Protein AF-W5YMP7-F1 (afdb_monomer_lite)

Structure (mmCIF, N/CA/C/O backbone):
data_AF-W5YMP7-F1
#
_entry.id   AF-W5YMP7-F1
#
loop_
_atom_site.group_PDB
_atom_site.id
_atom_site.type_symbol
_atom_site.label_atom_id
_atom_site.label_alt_id
_atom_site.label_comp_id
_atom_site.label_asym_id
_atom_site.label_entity_id
_atom_site.label_seq_id
_atom_site.pdbx_PDB_ins_code
_atom_site.Cartn_x
_atom_site.Cartn_y
_atom_site.Cartn_z
_atom_site.occupancy
_atom_site.B_iso_or_equiv
_atom_site.auth_seq_id
_atom_site.auth_comp_id
_atom_site.auth_asym_id
_atom_site.auth_atom_id
_atom_site.pdbx_PDB_model_num
ATOM 1 N N . MET A 1 1 ? -11.779 14.507 11.918 1.00 88.00 1 MET A N 1
ATOM 2 C CA . MET A 1 1 ? -11.056 13.271 12.296 1.00 88.00 1 MET A CA 1
ATOM 3 C C . MET A 1 1 ? -11.345 12.088 11.379 1.00 88.00 1 MET A C 1
ATOM 5 O O . MET A 1 1 ? -10.456 11.774 10.605 1.00 88.00 1 MET A O 1
ATOM 9 N N . LYS A 1 2 ? -12.524 11.435 11.406 1.00 96.25 2 LYS A N 1
ATOM 10 C CA . LYS A 1 2 ? -12.803 10.313 10.476 1.00 96.25 2 LYS A CA 1
ATOM 11 C C . LYS A 1 2 ? -12.734 10.739 9.006 1.00 96.25 2 LYS A C 1
ATOM 13 O O . LYS A 1 2 ? -12.030 10.107 8.233 1.00 96.25 2 LYS A O 1
ATOM 18 N N . ASP A 1 3 ? -13.390 11.845 8.660 1.00 97.50 3 ASP A N 1
ATOM 19 C CA . ASP A 1 3 ? -13.407 12.354 7.282 1.00 97.50 3 ASP A CA 1
ATOM 20 C C . ASP A 1 3 ? -12.009 12.721 6.774 1.00 97.50 3 ASP A C 1
ATOM 22 O O . ASP A 1 3 ? -11.670 12.425 5.636 1.00 97.50 3 ASP A O 1
ATOM 26 N N . GLU A 1 4 ? -11.178 13.327 7.625 1.00 97.44 4 GLU A N 1
ATOM 27 C CA . GLU A 1 4 ? -9.785 13.662 7.294 1.00 97.44 4 GLU A CA 1
ATOM 28 C C . GLU A 1 4 ? -8.963 12.394 7.048 1.00 97.44 4 GLU A C 1
ATOM 30 O O . GLU A 1 4 ? -8.266 12.303 6.044 1.00 97.44 4 GLU A O 1
ATOM 35 N N . LEU A 1 5 ? -9.099 11.385 7.914 1.00 98.31 5 LEU A N 1
ATOM 36 C CA . LEU A 1 5 ? -8.409 10.103 7.772 1.00 98.31 5 LEU A CA 1
ATOM 37 C C . LEU A 1 5 ? -8.836 9.357 6.497 1.00 98.31 5 LEU A C 1
ATOM 39 O O . LEU A 1 5 ? -7.998 8.781 5.811 1.00 98.31 5 LEU A O 1
ATOM 43 N N . LEU A 1 6 ? -10.127 9.396 6.155 1.00 98.69 6 LEU A N 1
ATOM 44 C CA . LEU A 1 6 ? -10.651 8.830 4.908 1.00 98.69 6 LEU A CA 1
ATOM 45 C C . LEU A 1 6 ? -10.123 9.577 3.678 1.00 98.69 6 LEU A C 1
ATOM 47 O O . LEU A 1 6 ? -9.764 8.945 2.689 1.00 98.69 6 LEU A O 1
ATOM 51 N N . GLN A 1 7 ? -10.034 10.908 3.737 1.00 98.62 7 GLN A N 1
ATOM 52 C CA . GLN A 1 7 ? -9.439 11.709 2.664 1.00 98.62 7 GLN A CA 1
ATOM 53 C C . GLN A 1 7 ? -7.943 11.416 2.493 1.00 98.62 7 GLN A C 1
ATOM 55 O O . GLN A 1 7 ? -7.464 11.327 1.362 1.00 98.62 7 GLN A O 1
ATOM 60 N N . GLU A 1 8 ? -7.203 11.247 3.592 1.00 98.44 8 GLU A N 1
ATOM 61 C CA . GLU A 1 8 ? -5.796 10.835 3.569 1.00 98.44 8 GLU A CA 1
ATOM 62 C C . GLU A 1 8 ? -5.640 9.441 2.949 1.00 98.44 8 GLU A C 1
ATOM 64 O O . GLU A 1 8 ? -4.841 9.275 2.025 1.00 98.44 8 GLU A O 1
ATOM 69 N N . LEU A 1 9 ? -6.449 8.470 3.390 1.00 98.69 9 LEU A N 1
ATOM 70 C CA . LEU A 1 9 ? -6.467 7.111 2.849 1.00 98.69 9 LEU A CA 1
ATOM 71 C C . LEU A 1 9 ? -6.741 7.115 1.340 1.00 98.69 9 LEU A C 1
ATOM 73 O O . LEU A 1 9 ? -5.979 6.521 0.579 1.00 98.69 9 LEU A O 1
ATOM 77 N N . GLU A 1 10 ? -7.777 7.826 0.896 1.00 98.69 10 GLU A N 1
ATOM 78 C CA . GLU A 1 10 ? -8.162 7.883 -0.517 1.00 98.69 10 GLU A CA 1
ATOM 79 C C . GLU A 1 10 ? -7.105 8.589 -1.373 1.00 98.69 10 GLU A C 1
ATOM 81 O O . GLU A 1 10 ? -6.741 8.110 -2.447 1.00 98.69 10 GLU A O 1
ATOM 86 N N . ARG A 1 11 ? -6.524 9.691 -0.888 1.00 98.19 11 ARG A N 1
ATOM 87 C CA . ARG A 1 11 ? -5.426 10.365 -1.593 1.00 98.19 11 ARG A CA 1
ATOM 88 C C . ARG A 1 11 ? -4.225 9.436 -1.773 1.00 98.19 11 ARG A C 1
ATOM 90 O O . ARG A 1 11 ? -3.607 9.409 -2.841 1.00 98.19 11 ARG A O 1
ATOM 97 N N . THR A 1 12 ? -3.885 8.687 -0.732 1.00 98.19 12 THR A N 1
ATOM 98 C CA . THR A 1 12 ? -2.797 7.711 -0.751 1.00 98.19 12 THR A CA 1
ATOM 99 C C . THR A 1 12 ? -3.116 6.526 -1.680 1.00 98.19 12 THR A C 1
ATOM 101 O O . THR A 1 12 ? -2.241 6.111 -2.450 1.00 98.19 12 THR A O 1
ATOM 104 N N . ARG A 1 13 ? -4.374 6.060 -1.718 1.00 98.44 13 ARG A N 1
ATOM 105 C CA . ARG A 1 13 ? -4.874 5.057 -2.677 1.00 98.44 13 ARG A CA 1
ATOM 106 C C . ARG A 1 13 ? -4.684 5.521 -4.117 1.00 98.44 13 ARG A C 1
ATOM 108 O O . ARG A 1 13 ? -4.050 4.832 -4.916 1.00 98.44 13 ARG A O 1
ATOM 115 N N . GLN A 1 14 ? -5.191 6.710 -4.443 1.00 97.94 14 GLN A N 1
ATOM 116 C CA . GLN A 1 14 ? -5.136 7.283 -5.790 1.00 97.94 14 GLN A CA 1
ATOM 117 C C . GLN A 1 14 ? -3.700 7.430 -6.283 1.00 97.94 14 GLN A C 1
ATOM 119 O O . GLN A 1 14 ? -3.394 7.069 -7.420 1.00 97.94 14 GLN A O 1
ATOM 124 N N . ARG A 1 15 ? -2.802 7.914 -5.420 1.00 97.31 15 ARG A N 1
ATOM 125 C CA . ARG A 1 15 ? -1.396 8.110 -5.777 1.00 97.31 15 ARG A CA 1
ATOM 126 C C . ARG A 1 15 ? -0.667 6.790 -6.018 1.00 97.31 15 ARG A C 1
ATOM 128 O O . ARG A 1 15 ? 0.050 6.675 -7.009 1.00 97.31 15 ARG A O 1
ATOM 135 N N . THR A 1 16 ? -0.901 5.784 -5.176 1.00 97.94 16 THR A N 1
ATOM 136 C CA . THR A 1 16 ? -0.361 4.430 -5.383 1.00 97.94 16 THR A CA 1
ATOM 137 C C . THR A 1 16 ? -0.858 3.837 -6.700 1.00 97.94 16 THR A C 1
ATOM 139 O O . THR A 1 16 ? -0.059 3.417 -7.534 1.00 97.94 16 THR A O 1
ATOM 142 N N . ARG A 1 17 ? -2.173 3.889 -6.952 1.00 97.81 17 ARG A N 1
ATOM 143 C CA . ARG A 1 17 ? -2.766 3.404 -8.208 1.00 97.81 17 ARG A CA 1
ATOM 144 C C . ARG A 1 17 ? -2.192 4.118 -9.424 1.00 97.81 17 ARG A C 1
ATOM 146 O O . ARG A 1 17 ? -1.861 3.461 -10.409 1.00 97.81 17 ARG A O 1
ATOM 153 N N . ALA A 1 18 ? -2.034 5.440 -9.370 1.00 96.56 18 ALA A N 1
ATOM 154 C CA . ALA A 1 18 ? -1.445 6.217 -10.458 1.00 96.56 18 ALA A CA 1
ATOM 155 C C . ALA A 1 18 ? -0.002 5.780 -10.766 1.00 96.56 18 ALA A C 1
ATOM 157 O O . ALA A 1 18 ? 0.379 5.715 -11.936 1.00 96.56 18 ALA A O 1
ATOM 158 N N . LEU A 1 19 ? 0.792 5.414 -9.752 1.00 96.19 19 LEU A N 1
ATOM 159 C CA . LEU A 1 19 ? 2.158 4.903 -9.927 1.00 96.19 19 LEU A CA 1
ATOM 160 C C . LEU A 1 19 ? 2.236 3.505 -10.556 1.00 96.19 19 LEU A C 1
ATOM 162 O O . LEU A 1 19 ? 3.293 3.130 -11.059 1.00 96.19 19 LEU A O 1
ATOM 166 N N . ILE A 1 20 ? 1.145 2.752 -10.601 1.00 96.50 20 ILE A N 1
ATOM 167 C CA . ILE A 1 20 ? 1.106 1.455 -11.290 1.00 96.50 20 ILE A CA 1
ATOM 168 C C . ILE A 1 20 ? 0.455 1.601 -12.663 1.00 96.50 20 ILE A C 1
ATOM 170 O O . ILE A 1 20 ? 1.016 1.207 -13.682 1.00 96.50 20 ILE A O 1
ATOM 174 N N . THR A 1 21 ? -0.701 2.255 -12.708 1.00 96.44 21 THR A N 1
ATOM 175 C CA . THR A 1 21 ? -1.532 2.371 -13.915 1.00 96.44 21 THR A CA 1
ATOM 176 C C . THR A 1 21 ? -0.972 3.319 -14.974 1.00 96.44 21 THR A C 1
ATOM 178 O O . THR A 1 21 ? -1.297 3.162 -16.147 1.00 96.44 21 THR A O 1
ATOM 181 N N . SER A 1 22 ? -0.097 4.264 -14.607 1.00 95.12 22 SER A N 1
ATOM 182 C CA . SER A 1 22 ? 0.563 5.145 -15.587 1.00 95.12 22 SER A CA 1
ATOM 183 C C . SER A 1 22 ? 1.715 4.488 -16.353 1.00 95.12 22 SER A C 1
ATOM 185 O O . SER A 1 22 ? 2.241 5.105 -17.277 1.00 95.12 22 SER A O 1
ATOM 187 N N . LEU A 1 23 ? 2.125 3.267 -15.990 1.00 93.81 23 LEU A N 1
ATOM 188 C CA . LEU A 1 23 ? 3.143 2.513 -16.724 1.00 93.81 23 LEU A CA 1
ATOM 189 C C . LEU A 1 23 ? 2.486 1.472 -17.638 1.00 93.81 23 LEU A C 1
ATOM 191 O O . LEU A 1 23 ? 1.520 0.821 -17.228 1.00 93.81 23 LEU A O 1
ATOM 195 N N . PRO A 1 24 ? 3.011 1.235 -18.851 1.00 94.62 24 PRO A N 1
ATOM 196 C CA . PRO A 1 24 ? 2.659 0.045 -19.625 1.00 94.62 24 PRO A CA 1
ATOM 197 C C . PRO A 1 24 ? 3.150 -1.227 -18.914 1.00 94.62 24 PRO A C 1
ATOM 199 O O . PRO A 1 24 ? 4.055 -1.156 -18.085 1.00 94.62 24 PRO A O 1
ATOM 202 N N . GLU A 1 25 ? 2.561 -2.387 -19.231 1.00 93.31 25 GLU A N 1
ATOM 203 C CA . GLU A 1 25 ? 2.852 -3.669 -18.551 1.00 93.31 25 GLU A CA 1
ATOM 204 C C . GLU A 1 25 ? 4.349 -3.968 -18.496 1.00 93.31 25 GLU A C 1
ATOM 206 O O . GLU A 1 25 ? 4.900 -4.153 -17.417 1.00 93.31 25 GLU A O 1
ATOM 211 N N . ALA A 1 26 ? 5.028 -3.860 -19.638 1.00 92.88 26 ALA A N 1
ATOM 212 C CA . ALA A 1 26 ? 6.460 -4.125 -19.755 1.00 92.88 26 ALA A CA 1
ATOM 213 C C . ALA A 1 26 ? 7.358 -3.214 -18.894 1.00 92.88 26 ALA A C 1
ATOM 215 O O . ALA A 1 26 ? 8.522 -3.539 -18.689 1.00 92.88 26 ALA A O 1
ATOM 216 N N . MET A 1 27 ? 6.854 -2.072 -18.410 1.00 94.75 27 MET A N 1
ATOM 217 C CA . MET A 1 27 ? 7.598 -1.165 -17.526 1.00 94.75 27 MET A CA 1
ATOM 218 C C . MET A 1 27 ? 7.324 -1.411 -16.037 1.00 94.75 27 MET A C 1
ATOM 220 O O . MET A 1 27 ? 7.936 -0.763 -15.197 1.00 94.75 27 MET A O 1
ATOM 224 N N . LEU A 1 28 ? 6.426 -2.330 -15.670 1.00 94.69 28 LEU A N 1
ATOM 225 C CA . LEU A 1 28 ? 6.363 -2.812 -14.283 1.00 94.69 28 LEU A CA 1
ATOM 226 C C . LEU A 1 28 ? 7.494 -3.800 -13.976 1.00 94.69 28 LEU A C 1
ATOM 228 O O . LEU A 1 28 ? 7.862 -3.984 -12.818 1.00 94.69 28 LEU A O 1
ATOM 232 N N . ASP A 1 29 ? 8.085 -4.371 -15.022 1.00 93.44 29 ASP A N 1
ATOM 233 C CA . ASP A 1 29 ? 9.185 -5.327 -14.957 1.00 93.44 29 ASP A CA 1
ATOM 234 C C . ASP A 1 29 ? 10.530 -4.622 -14.971 1.00 93.44 29 ASP A C 1
ATOM 236 O O . ASP A 1 29 ? 11.296 -4.652 -15.938 1.00 93.44 29 ASP A O 1
ATOM 240 N N . VAL A 1 30 ? 10.799 -3.934 -13.872 1.00 95.25 30 VAL A N 1
ATOM 241 C CA . VAL A 1 30 ? 12.045 -3.197 -13.703 1.00 95.25 30 VAL A CA 1
ATOM 242 C C . VAL A 1 30 ? 13.234 -4.159 -13.569 1.00 95.25 30 VAL A C 1
ATOM 244 O O . VAL A 1 30 ? 13.095 -5.225 -12.964 1.00 95.25 30 VAL A O 1
ATOM 247 N N . PRO A 1 31 ? 14.429 -3.808 -14.077 1.00 95.69 31 PRO A N 1
ATOM 248 C CA . PRO A 1 31 ? 15.639 -4.577 -13.811 1.00 95.69 31 PRO A CA 1
ATOM 249 C C . PRO A 1 31 ? 15.894 -4.733 -12.309 1.00 95.69 31 PRO A C 1
ATOM 251 O O . PRO A 1 31 ? 15.562 -3.849 -11.518 1.00 95.69 31 PRO A O 1
ATOM 254 N N . TYR A 1 32 ? 16.519 -5.845 -11.918 1.00 97.25 32 TYR A N 1
ATOM 255 C CA . TYR A 1 32 ? 16.934 -6.033 -10.531 1.00 97.25 32 TYR A CA 1
ATOM 256 C C . TYR A 1 32 ? 17.891 -4.919 -10.098 1.00 97.25 32 TYR A C 1
ATOM 258 O O . TYR A 1 32 ? 18.868 -4.620 -10.790 1.00 97.25 32 TYR A O 1
ATOM 266 N N . HIS A 1 33 ? 17.645 -4.365 -8.915 1.00 96.31 33 HIS A N 1
ATOM 267 C CA . HIS A 1 33 ? 18.527 -3.399 -8.284 1.00 96.31 33 HIS A CA 1
ATOM 268 C C . HIS A 1 33 ? 18.458 -3.573 -6.758 1.00 96.31 33 HIS A C 1
ATOM 270 O O . HIS A 1 33 ? 17.360 -3.617 -6.212 1.00 96.31 33 HIS A O 1
ATOM 276 N N . PRO A 1 34 ? 19.594 -3.658 -6.041 1.00 95.19 34 PRO A N 1
ATOM 277 C CA . PRO A 1 34 ? 19.617 -4.029 -4.620 1.00 95.19 34 PRO A CA 1
ATOM 278 C C . PRO A 1 34 ? 19.046 -2.968 -3.663 1.00 95.19 34 PRO A C 1
ATOM 280 O O . PRO A 1 34 ? 18.865 -3.258 -2.489 1.00 95.19 34 PRO A O 1
ATOM 283 N N . GLY A 1 35 ? 18.822 -1.738 -4.134 1.00 95.00 35 GLY A N 1
ATOM 284 C CA . GLY A 1 35 ? 18.357 -0.611 -3.312 1.00 95.00 35 GLY A CA 1
ATOM 285 C C . GLY A 1 35 ? 16.913 -0.157 -3.544 1.00 95.00 35 GLY A C 1
ATOM 286 O O . GLY A 1 35 ? 16.549 0.903 -3.053 1.00 95.00 35 GLY A O 1
ATOM 287 N N . VAL A 1 36 ? 16.120 -0.876 -4.339 1.00 97.00 36 VAL A N 1
ATOM 288 C CA . VAL A 1 36 ? 14.700 -0.555 -4.617 1.00 97.00 36 VAL A CA 1
ATOM 289 C C . VAL A 1 36 ? 13.904 -1.857 -4.656 1.00 97.00 36 VAL A C 1
ATOM 291 O O . VAL A 1 36 ? 14.525 -2.908 -4.668 1.00 97.00 36 VAL A O 1
ATOM 294 N N . ASN A 1 37 ? 12.573 -1.822 -4.740 1.00 97.62 37 ASN A N 1
ATOM 295 C CA . ASN A 1 37 ? 11.765 -3.016 -5.030 1.00 97.62 37 ASN A CA 1
ATOM 296 C C . ASN A 1 37 ? 10.951 -2.830 -6.322 1.00 97.62 37 ASN A C 1
ATOM 298 O O . ASN A 1 37 ? 10.765 -1.692 -6.778 1.00 97.62 37 ASN A O 1
ATOM 302 N N . PRO A 1 38 ? 10.453 -3.919 -6.937 1.00 97.00 38 PRO A N 1
ATOM 303 C CA . PRO A 1 38 ? 9.622 -3.802 -8.122 1.00 97.00 38 PRO A CA 1
ATOM 304 C C . PRO A 1 38 ? 8.248 -3.201 -7.772 1.00 97.00 38 PRO A C 1
ATOM 306 O O . PRO A 1 38 ? 7.684 -3.534 -6.726 1.00 97.00 38 PRO A O 1
ATOM 309 N N . PRO A 1 39 ? 7.668 -2.347 -8.639 1.00 96.12 39 PRO A N 1
ATOM 310 C CA . PRO A 1 39 ? 6.465 -1.578 -8.308 1.00 96.12 39 PRO A CA 1
ATOM 311 C C . PRO A 1 39 ? 5.250 -2.415 -7.882 1.00 96.12 39 PRO A C 1
ATOM 313 O O . PRO A 1 39 ? 4.526 -2.015 -6.975 1.00 96.12 39 PRO A O 1
ATOM 316 N N . LEU A 1 40 ? 5.020 -3.575 -8.509 1.00 96.75 40 LEU A N 1
ATOM 317 C CA . LEU A 1 40 ? 3.899 -4.444 -8.125 1.00 96.75 40 LEU A CA 1
ATOM 318 C C . LEU A 1 40 ? 4.077 -5.031 -6.726 1.00 96.75 40 LEU A C 1
ATOM 320 O O . LEU A 1 40 ? 3.112 -5.083 -5.966 1.00 96.75 40 LEU A O 1
ATOM 324 N N . TRP A 1 41 ? 5.306 -5.408 -6.365 1.00 98.12 41 TRP A N 1
ATOM 325 C CA . TRP A 1 41 ? 5.590 -5.888 -5.020 1.00 98.12 41 TRP A CA 1
ATOM 326 C C . TRP A 1 41 ? 5.372 -4.790 -3.980 1.00 98.12 41 TRP A C 1
ATOM 328 O O . TRP A 1 41 ? 4.700 -5.029 -2.982 1.00 98.12 41 TRP A O 1
ATOM 338 N N . GLU A 1 42 ? 5.844 -3.567 -4.253 1.00 98.31 42 GLU A N 1
ATOM 339 C CA . GLU A 1 42 ? 5.612 -2.415 -3.371 1.00 98.31 42 GLU A CA 1
ATOM 340 C C . GLU A 1 42 ? 4.116 -2.175 -3.128 1.00 98.31 42 GLU A C 1
ATOM 342 O O . GLU A 1 42 ? 3.703 -1.943 -1.993 1.00 98.31 42 GLU A O 1
ATOM 347 N N . MET A 1 43 ? 3.283 -2.267 -4.172 1.00 98.31 43 MET A N 1
ATOM 348 C CA . MET A 1 43 ? 1.829 -2.119 -4.054 1.00 98.31 43 MET A CA 1
ATOM 349 C C . MET A 1 43 ? 1.192 -3.215 -3.188 1.00 98.31 43 MET A C 1
ATOM 351 O O . MET A 1 43 ? 0.382 -2.903 -2.318 1.00 98.31 43 MET A O 1
ATOM 355 N N . GLY A 1 44 ? 1.547 -4.482 -3.416 1.00 98.19 44 GLY A N 1
ATOM 356 C CA . GLY A 1 44 ? 1.003 -5.606 -2.650 1.00 98.19 44 GLY A CA 1
ATOM 357 C C . GLY A 1 44 ? 1.445 -5.585 -1.186 1.00 98.19 44 GLY A C 1
ATOM 358 O O . GLY A 1 44 ? 0.603 -5.632 -0.293 1.00 98.19 44 GLY A O 1
ATOM 359 N N . HIS A 1 45 ? 2.745 -5.413 -0.932 1.00 98.62 45 HIS A N 1
ATOM 360 C CA . HIS A 1 45 ? 3.316 -5.319 0.417 1.00 98.62 45 HIS A CA 1
ATOM 361 C C . HIS A 1 45 ? 2.670 -4.203 1.245 1.00 98.62 45 HIS A C 1
ATOM 363 O O . HIS A 1 45 ? 2.329 -4.372 2.416 1.00 98.62 45 HIS A O 1
ATOM 369 N N . SER A 1 46 ? 2.470 -3.045 0.625 1.00 98.50 46 SER A N 1
ATOM 370 C CA . SER A 1 46 ? 1.911 -1.891 1.315 1.00 98.50 46 SER A CA 1
ATOM 371 C C . SER A 1 46 ? 0.407 -2.039 1.615 1.00 98.50 46 SER A C 1
ATOM 373 O O . SER A 1 46 ? -0.028 -1.601 2.681 1.00 98.50 46 SER A O 1
ATOM 375 N N . ALA A 1 47 ? -0.360 -2.763 0.785 1.00 98.56 47 ALA A N 1
ATOM 376 C CA . ALA A 1 47 ? -1.715 -3.213 1.132 1.00 98.56 47 ALA A CA 1
ATOM 377 C C . ALA A 1 47 ? -1.715 -4.246 2.271 1.00 98.56 47 ALA A C 1
ATOM 379 O O . ALA A 1 47 ? -2.455 -4.079 3.241 1.00 98.56 47 ALA A O 1
ATOM 380 N N . PHE A 1 48 ? -0.852 -5.263 2.199 1.00 98.62 48 PHE A N 1
ATOM 381 C CA . PHE A 1 48 ? -0.706 -6.293 3.234 1.00 98.62 48 PHE A CA 1
ATOM 382 C C . PHE A 1 48 ? -0.440 -5.697 4.622 1.00 98.62 48 PHE A C 1
ATOM 384 O O . PHE A 1 48 ? -0.976 -6.163 5.628 1.00 98.62 48 PHE A O 1
ATOM 391 N N . PHE A 1 49 ? 0.294 -4.584 4.684 1.00 98.69 49 PHE A N 1
ATOM 392 C CA . PHE A 1 49 ? 0.525 -3.860 5.930 1.00 98.69 49 PHE A CA 1
ATOM 393 C C . PHE A 1 49 ? -0.772 -3.438 6.648 1.00 98.69 49 PHE A C 1
ATOM 395 O O . PHE A 1 49 ? -0.841 -3.489 7.877 1.00 98.69 49 PHE A O 1
ATOM 402 N N . TYR A 1 50 ? -1.826 -3.055 5.916 1.00 98.75 50 TYR A N 1
ATOM 403 C CA . TYR A 1 50 ? -3.129 -2.759 6.525 1.00 98.75 50 TYR A CA 1
ATOM 404 C C . TYR A 1 50 ? -3.780 -4.013 7.112 1.00 98.75 50 TYR A C 1
ATOM 406 O O . TYR A 1 50 ? -4.406 -3.939 8.170 1.00 98.75 50 TYR A O 1
ATOM 414 N N . GLU A 1 51 ? -3.615 -5.168 6.471 1.00 98.62 51 GLU A N 1
ATOM 415 C CA . GLU A 1 51 ? -4.167 -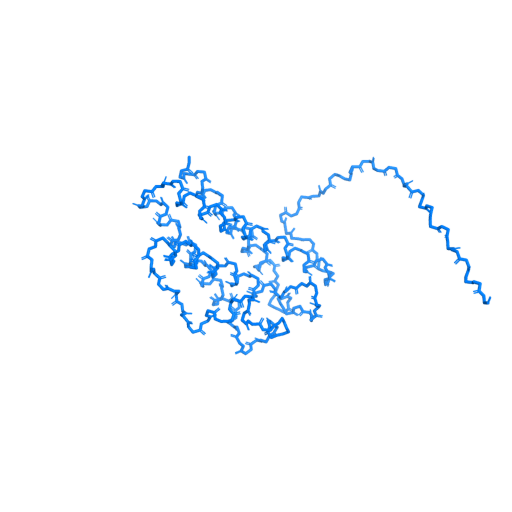6.424 6.977 1.00 98.62 51 GLU A CA 1
ATOM 416 C C . GLU A 1 51 ? -3.530 -6.812 8.308 1.00 98.62 51 GLU A C 1
ATOM 418 O O . GLU A 1 51 ? -4.240 -7.129 9.261 1.00 98.62 51 GLU A O 1
ATOM 423 N N . VAL A 1 52 ? -2.210 -6.667 8.421 1.00 98.31 52 VAL A N 1
ATOM 424 C CA . VAL A 1 52 ? -1.487 -6.931 9.668 1.00 98.31 52 VAL A CA 1
ATOM 425 C C . VAL A 1 52 ? -1.834 -5.889 10.734 1.00 98.31 52 VAL A C 1
ATOM 427 O O . VAL A 1 52 ? -2.326 -6.226 11.809 1.00 98.31 52 VAL A O 1
ATOM 430 N N . PHE A 1 53 ? -1.606 -4.604 10.466 1.00 98.38 53 PHE A N 1
ATOM 431 C CA . PHE A 1 53 ? -1.632 -3.590 11.525 1.00 98.38 53 PHE A CA 1
ATOM 432 C C . PHE A 1 53 ? -3.016 -3.028 11.827 1.00 98.38 53 PHE A C 1
ATOM 434 O O . PHE A 1 53 ? -3.233 -2.542 12.937 1.00 98.38 53 PHE A O 1
ATOM 441 N N . VAL A 1 54 ? -3.948 -3.075 10.875 1.00 98.25 54 VAL A N 1
ATOM 442 C CA . VAL A 1 54 ? -5.316 -2.594 11.085 1.00 98.25 54 VAL A CA 1
ATOM 443 C C . VAL A 1 54 ? -6.234 -3.774 11.363 1.00 98.25 54 VAL A C 1
ATOM 445 O O . VAL A 1 54 ? -6.783 -3.846 12.457 1.00 98.25 54 VAL A O 1
ATOM 448 N N . PHE A 1 55 ? -6.386 -4.715 10.431 1.00 98.31 55 PHE A N 1
ATOM 449 C CA . PHE A 1 55 ? -7.389 -5.778 10.577 1.00 98.31 55 PHE A CA 1
ATOM 450 C C . PHE A 1 55 ? -7.014 -6.807 11.647 1.00 98.31 55 PHE A C 1
ATOM 452 O O . PHE A 1 55 ? -7.819 -7.099 12.532 1.00 98.31 55 PHE A O 1
ATOM 459 N N . ASN A 1 56 ? -5.789 -7.328 11.622 1.00 98.00 56 ASN A N 1
ATOM 460 C CA . ASN A 1 56 ? -5.379 -8.357 12.567 1.00 98.00 56 ASN A CA 1
ATOM 461 C C . ASN A 1 56 ? -5.212 -7.793 13.985 1.00 98.00 56 ASN A C 1
ATOM 463 O O . ASN A 1 56 ? -5.829 -8.298 14.922 1.00 98.00 56 ASN A O 1
ATOM 467 N N . LEU A 1 57 ? -4.447 -6.710 14.162 1.00 98.06 57 LEU A N 1
ATOM 468 C CA . LEU A 1 57 ? -4.179 -6.178 15.506 1.00 98.06 57 LEU A CA 1
ATOM 469 C C . LEU A 1 57 ? -5.401 -5.567 16.207 1.00 98.06 57 LEU A C 1
ATOM 471 O O . LEU A 1 57 ? -5.424 -5.537 17.446 1.00 98.06 57 LEU A O 1
ATOM 475 N N . LEU A 1 58 ? -6.371 -5.028 15.461 1.00 97.31 58 LEU A N 1
ATOM 476 C CA . LEU A 1 58 ? -7.580 -4.453 16.058 1.00 97.31 58 LEU A CA 1
ATOM 477 C C . LEU A 1 58 ? -8.704 -5.477 16.197 1.00 97.31 58 LEU A C 1
ATOM 479 O O . LEU A 1 58 ? -9.365 -5.483 17.233 1.00 97.31 58 LEU A O 1
ATOM 483 N N . ASP A 1 59 ? -8.897 -6.334 15.191 1.00 96.25 59 ASP A N 1
ATOM 484 C CA . ASP A 1 59 ? -10.112 -7.148 15.069 1.00 96.25 59 ASP A CA 1
ATOM 485 C C . ASP A 1 59 ? -9.835 -8.662 15.030 1.00 96.25 59 ASP A C 1
ATOM 487 O O . ASP A 1 59 ? -10.773 -9.457 15.025 1.00 96.25 59 ASP A O 1
ATOM 491 N N . GLY A 1 60 ? -8.567 -9.089 14.989 1.00 97.12 60 GLY A N 1
ATOM 492 C CA . GLY A 1 60 ? -8.189 -10.500 14.853 1.00 97.12 60 GLY A CA 1
ATOM 493 C C . GLY A 1 60 ? -8.561 -11.108 13.498 1.00 97.12 60 GLY A C 1
ATOM 494 O O . GLY A 1 60 ? -8.631 -12.330 13.369 1.00 97.12 60 GLY A O 1
ATOM 495 N N . ILE A 1 61 ? -8.831 -10.270 12.494 1.00 97.19 61 ILE A N 1
ATOM 496 C CA . ILE A 1 61 ? -9.200 -10.704 11.146 1.00 97.19 61 ILE A CA 1
ATOM 497 C C . ILE A 1 61 ? -7.945 -11.214 10.424 1.00 97.19 61 ILE A C 1
ATOM 499 O O . ILE A 1 61 ? -6.879 -10.602 10.494 1.00 97.19 61 ILE A O 1
ATOM 503 N N . ALA A 1 62 ? -8.071 -12.359 9.752 1.00 95.38 62 ALA A N 1
ATOM 504 C CA . ALA A 1 62 ? -7.010 -12.918 8.920 1.00 95.38 62 ALA A CA 1
ATOM 505 C C . ALA A 1 62 ? -6.878 -12.156 7.590 1.00 95.38 62 ALA A C 1
ATOM 507 O O . ALA A 1 62 ? -7.851 -11.567 7.110 1.00 95.38 62 ALA A O 1
ATOM 508 N N . SER A 1 63 ? -5.694 -12.220 6.981 1.00 95.75 63 SER A N 1
ATOM 509 C CA . SER A 1 63 ? -5.412 -11.654 5.659 1.00 95.75 63 SER A CA 1
ATOM 510 C C . SER A 1 63 ? -6.381 -12.180 4.597 1.00 95.75 63 SER A C 1
ATOM 512 O O . SER A 1 63 ? -6.892 -13.300 4.691 1.00 95.75 63 SER A O 1
ATOM 514 N N . PHE A 1 64 ? -6.632 -11.385 3.559 1.00 93.44 64 PHE A N 1
ATOM 515 C CA . PHE A 1 64 ? -7.530 -11.711 2.451 1.00 93.44 64 PHE A CA 1
ATOM 516 C C . PHE A 1 64 ? -7.147 -13.026 1.769 1.00 93.44 64 PHE A C 1
ATOM 518 O O . PHE A 1 64 ? -8.021 -13.820 1.419 1.00 93.44 64 PHE A O 1
ATOM 525 N N . ASN A 1 65 ? -5.844 -13.261 1.613 1.00 94.81 65 ASN A N 1
ATOM 526 C CA . ASN A 1 65 ? -5.295 -14.522 1.143 1.00 94.81 65 ASN A CA 1
ATOM 527 C C . ASN A 1 65 ? -4.054 -14.892 1.974 1.00 94.81 65 ASN A C 1
ATOM 529 O O . ASN A 1 65 ? -2.949 -14.515 1.585 1.00 94.81 65 ASN A O 1
ATOM 533 N N . PRO A 1 66 ? -4.212 -15.672 3.061 1.00 95.19 66 PRO A N 1
ATOM 534 C CA . PRO A 1 66 ? -3.105 -16.020 3.954 1.00 95.19 66 PRO A CA 1
ATOM 535 C C . PRO A 1 66 ? -1.945 -16.760 3.275 1.00 95.19 66 PRO A C 1
ATOM 537 O O . PRO A 1 66 ? -0.829 -16.756 3.777 1.00 95.19 66 PRO A O 1
ATOM 540 N N . ALA A 1 67 ? -2.178 -17.394 2.118 1.00 94.50 67 ALA A N 1
ATOM 541 C CA . ALA A 1 67 ? -1.117 -18.055 1.357 1.00 94.50 67 ALA A CA 1
ATOM 542 C C . ALA A 1 67 ? -0.122 -17.069 0.712 1.00 94.50 67 ALA A C 1
ATOM 544 O O . ALA A 1 67 ? 0.920 -17.498 0.223 1.00 94.50 67 ALA A O 1
ATOM 545 N N . MET A 1 68 ? -0.447 -15.773 0.683 1.00 95.38 68 MET A N 1
ATOM 546 C CA . MET A 1 68 ? 0.413 -14.716 0.145 1.00 95.38 68 MET A CA 1
ATOM 547 C C . MET A 1 68 ? 1.154 -13.932 1.232 1.00 95.38 68 MET A C 1
ATOM 549 O O . MET A 1 68 ? 1.999 -13.111 0.886 1.00 95.38 68 MET A O 1
ATOM 553 N N . ASP A 1 69 ? 0.861 -14.164 2.515 1.00 96.62 69 ASP A N 1
ATOM 554 C CA . ASP A 1 69 ? 1.388 -13.354 3.619 1.00 96.62 69 ASP A CA 1
ATOM 555 C C . ASP A 1 69 ? 2.922 -13.345 3.622 1.00 96.62 69 ASP A C 1
ATOM 557 O O . ASP A 1 69 ? 3.525 -12.277 3.585 1.00 96.62 69 ASP A O 1
ATOM 561 N N . ASP A 1 70 ? 3.557 -14.516 3.521 1.00 96.69 70 ASP A N 1
ATOM 562 C CA . ASP A 1 70 ? 5.023 -14.638 3.475 1.00 96.69 70 ASP A CA 1
ATOM 563 C C . ASP A 1 70 ? 5.644 -13.978 2.231 1.00 96.69 70 ASP A C 1
ATOM 565 O O . ASP A 1 70 ? 6.811 -13.587 2.241 1.00 96.69 70 ASP A O 1
ATOM 569 N N . LEU A 1 71 ? 4.878 -13.854 1.142 1.00 96.88 71 LEU A N 1
ATOM 570 C CA . LEU A 1 71 ? 5.343 -13.236 -0.101 1.00 96.88 71 LEU A CA 1
ATOM 571 C C . LEU A 1 71 ? 5.265 -11.708 -0.029 1.00 96.88 71 LEU A C 1
ATOM 573 O O . LEU A 1 71 ? 6.104 -11.001 -0.601 1.00 96.88 71 LEU A O 1
ATOM 577 N N . TRP A 1 72 ? 4.257 -11.191 0.671 1.00 97.69 72 TRP A N 1
ATOM 578 C CA . TRP A 1 72 ? 4.119 -9.768 0.931 1.00 97.69 72 TRP A CA 1
ATOM 579 C C . TRP A 1 72 ? 4.959 -9.306 2.115 1.00 97.69 72 TRP A C 1
ATOM 581 O O . TRP A 1 72 ? 5.342 -8.143 2.136 1.00 97.69 72 TRP A O 1
ATOM 591 N N . ASP A 1 73 ? 5.294 -10.163 3.074 1.00 97.31 73 ASP A N 1
ATOM 592 C CA . ASP A 1 73 ? 6.103 -9.786 4.228 1.00 97.31 73 ASP A CA 1
ATOM 593 C C . ASP A 1 73 ? 7.585 -9.630 3.862 1.00 97.31 73 ASP A C 1
ATOM 595 O O . ASP A 1 73 ? 8.286 -10.577 3.504 1.00 97.31 73 ASP A O 1
ATOM 599 N N . SER A 1 74 ? 8.090 -8.406 4.020 1.00 95.12 74 SER A N 1
ATOM 600 C CA . SER A 1 74 ? 9.472 -8.044 3.719 1.00 95.12 74 SER A CA 1
ATOM 601 C C . SER A 1 74 ? 10.510 -8.726 4.618 1.00 95.12 74 SER A C 1
ATOM 603 O O . SER A 1 74 ? 11.681 -8.761 4.228 1.00 95.12 74 SER A O 1
ATOM 605 N N . PHE A 1 75 ? 10.105 -9.269 5.773 1.00 94.56 75 PHE A N 1
ATOM 606 C CA . PHE A 1 75 ? 10.952 -10.085 6.650 1.00 94.56 75 PHE A CA 1
ATOM 607 C C . PHE A 1 75 ? 11.054 -11.549 6.210 1.00 94.56 75 PHE A C 1
ATOM 609 O O . PHE A 1 75 ? 12.021 -12.211 6.587 1.00 94.56 75 PHE A O 1
ATOM 616 N N . HIS A 1 76 ? 10.087 -12.047 5.435 1.00 95.94 76 HIS A N 1
ATOM 617 C CA . HIS A 1 76 ? 10.030 -13.446 5.009 1.00 95.94 76 HIS A CA 1
ATOM 618 C C . HIS A 1 76 ? 10.531 -13.637 3.575 1.00 95.94 76 HIS A C 1
ATOM 620 O O . HIS A 1 76 ? 11.300 -14.565 3.322 1.00 95.94 76 HIS A O 1
ATOM 626 N N . ILE A 1 77 ? 10.153 -12.761 2.638 1.00 97.38 77 ILE A N 1
ATOM 627 C CA . ILE A 1 77 ? 10.608 -12.881 1.251 1.00 97.38 77 ILE A CA 1
ATOM 628 C C . ILE A 1 77 ? 12.019 -12.322 1.050 1.00 97.38 77 ILE A C 1
ATOM 630 O O . ILE A 1 77 ? 12.311 -11.149 1.324 1.00 97.38 77 ILE A O 1
ATOM 634 N N . GLU A 1 78 ? 12.882 -13.148 0.460 1.00 97.38 78 GLU A N 1
ATOM 635 C CA . GLU A 1 78 ? 14.197 -12.730 -0.008 1.00 97.38 78 GLU A CA 1
ATOM 636 C C . GLU A 1 78 ? 14.081 -11.571 -1.001 1.00 97.38 78 GLU A C 1
ATOM 638 O O . GLU A 1 78 ? 13.242 -11.559 -1.906 1.00 97.38 78 GLU A O 1
ATOM 643 N N . HIS A 1 79 ? 14.969 -10.583 -0.871 1.00 97.50 79 HIS A N 1
ATOM 644 C CA . HIS A 1 79 ? 14.890 -9.352 -1.662 1.00 97.50 79 HIS A CA 1
ATOM 645 C C . HIS A 1 79 ? 14.864 -9.616 -3.174 1.00 97.50 79 HIS A C 1
ATOM 647 O O . HIS A 1 79 ? 14.117 -8.982 -3.916 1.00 97.50 79 HIS A O 1
ATOM 653 N N . ARG A 1 80 ? 15.668 -10.575 -3.647 1.00 97.12 80 ARG A N 1
ATOM 654 C CA . ARG A 1 80 ? 15.734 -10.917 -5.073 1.00 97.12 80 ARG A CA 1
ATOM 655 C C . ARG A 1 80 ? 14.464 -11.603 -5.574 1.00 97.12 80 ARG A C 1
ATOM 657 O O . ARG A 1 80 ? 14.097 -11.404 -6.731 1.00 97.12 80 ARG A O 1
ATOM 664 N N . ASP A 1 81 ? 13.786 -12.353 -4.714 1.00 97.44 81 ASP A N 1
ATOM 665 C CA . ASP A 1 81 ? 12.589 -13.105 -5.082 1.00 97.44 81 ASP A CA 1
ATOM 666 C C . ASP A 1 81 ? 11.387 -12.193 -5.322 1.00 97.44 81 ASP A C 1
ATOM 668 O O . ASP A 1 81 ? 10.496 -12.565 -6.082 1.00 97.44 81 ASP A O 1
ATOM 672 N N . ARG A 1 82 ? 11.430 -10.946 -4.828 1.00 97.75 82 ARG A N 1
ATOM 673 C CA . ARG A 1 82 ? 10.453 -9.878 -5.123 1.00 97.75 82 ARG A CA 1
ATOM 674 C C . ARG A 1 82 ? 10.265 -9.625 -6.629 1.00 97.75 82 ARG A C 1
ATOM 676 O O . ARG A 1 82 ? 9.226 -9.121 -7.035 1.00 97.75 82 ARG A O 1
ATOM 683 N N . TRP A 1 83 ? 11.238 -10.000 -7.469 1.00 96.69 83 TRP A N 1
ATOM 684 C CA . TRP A 1 83 ? 11.173 -9.897 -8.938 1.00 96.69 83 TRP A CA 1
ATOM 685 C C . TRP A 1 83 ? 10.591 -11.127 -9.648 1.00 96.69 83 TRP A C 1
ATOM 687 O O . TRP A 1 83 ? 10.467 -11.132 -10.875 1.00 96.69 83 TRP A O 1
ATOM 697 N N . SER A 1 84 ? 10.266 -12.196 -8.923 1.00 94.81 84 SER A N 1
ATOM 698 C CA . SER A 1 84 ? 9.782 -13.433 -9.531 1.00 94.81 84 SER A CA 1
ATOM 699 C C . SER A 1 84 ? 8.300 -13.333 -9.886 1.00 94.81 84 SER A C 1
ATOM 701 O O . SER A 1 84 ? 7.430 -13.432 -9.024 1.00 94.81 84 SER A O 1
ATOM 703 N N . ARG A 1 85 ? 7.985 -13.234 -11.183 1.00 87.88 85 ARG A N 1
ATOM 704 C CA . ARG A 1 85 ? 6.589 -13.241 -11.665 1.00 87.88 85 ARG A CA 1
ATOM 705 C C . ARG A 1 85 ? 5.819 -14.525 -11.369 1.00 87.88 85 ARG A C 1
ATOM 707 O O . ARG A 1 85 ? 4.602 -14.525 -11.453 1.00 87.88 85 ARG A O 1
ATOM 714 N N . ASN A 1 86 ? 6.512 -15.614 -11.049 1.00 92.56 86 ASN A N 1
ATOM 715 C CA . ASN A 1 86 ? 5.852 -16.864 -10.681 1.00 92.56 86 ASN A CA 1
ATOM 716 C C . ASN A 1 86 ? 5.354 -16.850 -9.229 1.00 92.56 86 ASN A C 1
ATOM 718 O O . ASN A 1 86 ? 4.571 -17.719 -8.863 1.00 92.56 86 ASN A O 1
ATOM 722 N N . LEU A 1 87 ? 5.838 -15.911 -8.406 1.00 93.75 87 LEU A N 1
ATOM 723 C CA . LEU A 1 87 ? 5.445 -15.786 -7.003 1.00 93.75 87 LEU A CA 1
ATOM 724 C C . LEU A 1 87 ? 4.316 -14.774 -6.807 1.00 93.75 87 LEU A C 1
ATOM 726 O O . LEU A 1 87 ? 3.509 -14.945 -5.902 1.00 93.75 87 LEU A O 1
ATOM 730 N N . PHE A 1 88 ? 4.237 -13.738 -7.643 1.00 93.38 88 PHE A N 1
ATOM 731 C CA . PHE A 1 88 ? 3.296 -12.640 -7.437 1.00 93.38 88 PHE A CA 1
ATOM 732 C C . PHE A 1 88 ? 2.180 -12.601 -8.476 1.00 93.38 88 PHE A C 1
ATOM 734 O O . PHE A 1 88 ? 2.428 -12.894 -9.648 1.00 93.38 88 PHE A O 1
ATOM 741 N N . PRO A 1 89 ? 0.969 -12.180 -8.069 1.00 92.75 89 PRO A N 1
ATOM 742 C CA . PRO A 1 89 ? -0.105 -11.893 -9.004 1.00 92.75 89 PRO A CA 1
ATOM 743 C C . PRO A 1 89 ? 0.307 -10.831 -10.029 1.00 92.75 89 PRO A C 1
ATOM 745 O O . PRO A 1 89 ? 1.155 -9.969 -9.779 1.00 92.75 89 PRO A O 1
ATOM 748 N N . GLY A 1 90 ? -0.344 -10.865 -11.190 1.00 95.12 90 GLY A N 1
ATOM 749 C CA . GLY A 1 90 ? -0.168 -9.838 -12.216 1.00 95.12 90 GLY A CA 1
ATOM 750 C C . GLY A 1 90 ? -0.724 -8.476 -11.784 1.00 95.12 90 GLY A C 1
ATOM 751 O O . GLY A 1 90 ? -1.305 -8.316 -10.705 1.00 95.12 90 GLY A O 1
ATOM 752 N N . ARG A 1 91 ? -0.593 -7.472 -12.660 1.00 96.94 91 ARG A N 1
ATOM 753 C CA . ARG A 1 91 ? -1.086 -6.107 -12.409 1.00 96.94 91 ARG A CA 1
ATOM 754 C C . ARG A 1 91 ? -2.550 -6.070 -11.968 1.00 96.94 91 ARG A C 1
ATOM 756 O O . ARG A 1 91 ? -2.870 -5.401 -10.990 1.00 96.94 91 ARG A O 1
ATOM 763 N N . GLU A 1 92 ? -3.434 -6.734 -12.708 1.00 97.69 92 GLU A N 1
ATOM 764 C CA . GLU A 1 92 ? -4.884 -6.660 -12.483 1.00 97.69 92 GLU A CA 1
ATOM 765 C C . GLU A 1 92 ? -5.284 -7.265 -11.135 1.00 97.69 92 GLU A C 1
ATOM 767 O O . GLU A 1 92 ? -6.009 -6.641 -10.363 1.00 97.69 92 GLU A O 1
ATOM 772 N N . GLU A 1 93 ? -4.748 -8.439 -10.815 1.00 97.38 93 GLU A N 1
ATOM 773 C CA . GLU A 1 93 ? -4.991 -9.133 -9.549 1.00 97.38 93 GLU A CA 1
ATOM 774 C C . GLU A 1 93 ? -4.404 -8.365 -8.357 1.00 97.38 93 GLU A C 1
ATOM 776 O O . GLU A 1 93 ? -5.066 -8.226 -7.329 1.00 97.38 93 GLU A O 1
ATOM 781 N N . THR A 1 94 ? -3.205 -7.788 -8.505 1.00 97.88 94 THR A N 1
ATOM 782 C CA . THR A 1 94 ? -2.593 -6.942 -7.465 1.00 97.88 94 THR A CA 1
ATOM 783 C C . THR A 1 94 ? -3.419 -5.677 -7.222 1.00 97.88 94 THR A C 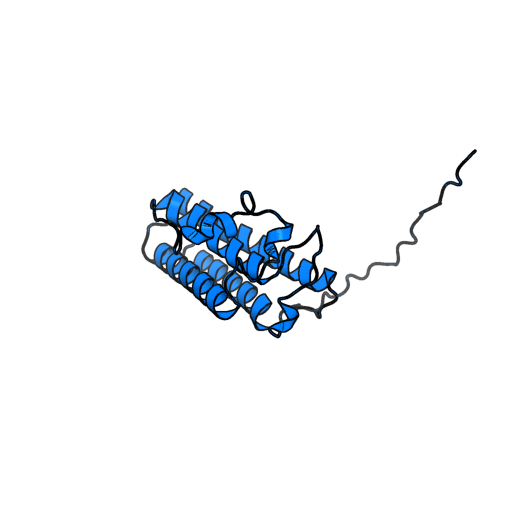1
ATOM 785 O O . THR A 1 94 ? -3.647 -5.300 -6.074 1.00 97.88 94 THR A O 1
ATOM 788 N N . LEU A 1 95 ? -3.922 -5.036 -8.287 1.00 98.44 95 LEU A N 1
ATOM 789 C CA . LEU A 1 95 ? -4.823 -3.884 -8.182 1.00 98.44 95 LEU A CA 1
ATOM 790 C C . LEU A 1 95 ? -6.132 -4.250 -7.477 1.00 98.44 95 LEU A C 1
ATOM 792 O O . LEU A 1 95 ? -6.582 -3.491 -6.622 1.00 98.44 95 LEU A O 1
ATOM 796 N N . ALA A 1 96 ? -6.724 -5.397 -7.815 1.00 98.38 96 ALA A N 1
ATOM 797 C CA . ALA A 1 96 ? -7.961 -5.869 -7.200 1.00 98.38 96 ALA A CA 1
ATOM 798 C C . ALA A 1 96 ? -7.777 -6.191 -5.709 1.00 98.38 96 ALA A C 1
ATOM 800 O O . ALA A 1 96 ? -8.617 -5.810 -4.891 1.00 98.38 96 ALA A O 1
ATOM 801 N N . TYR A 1 97 ? -6.667 -6.843 -5.347 1.00 98.50 97 TYR A N 1
ATOM 802 C CA . TYR A 1 97 ? -6.295 -7.087 -3.952 1.00 98.50 97 TYR A CA 1
ATOM 803 C C . TYR A 1 97 ? -6.138 -5.771 -3.183 1.00 98.50 97 TYR A C 1
ATOM 805 O O . TYR A 1 97 ? -6.802 -5.566 -2.166 1.00 98.50 97 TYR A O 1
ATOM 813 N N . PHE A 1 98 ? -5.335 -4.850 -3.716 1.00 98.62 98 PHE A N 1
ATOM 814 C CA . PHE A 1 98 ? -5.123 -3.531 -3.131 1.00 98.62 98 PHE A CA 1
ATOM 815 C C . PHE A 1 98 ? -6.444 -2.777 -2.934 1.00 98.62 98 PHE A C 1
ATOM 817 O O . PHE A 1 98 ? -6.724 -2.290 -1.843 1.00 98.62 98 PHE A O 1
ATOM 824 N N . ASP A 1 99 ? -7.294 -2.721 -3.961 1.00 98.44 99 ASP A N 1
ATOM 825 C CA . ASP A 1 99 ? -8.590 -2.048 -3.880 1.00 98.44 99 ASP A CA 1
ATOM 826 C C . ASP A 1 99 ? -9.496 -2.666 -2.813 1.00 98.44 99 ASP A C 1
ATOM 828 O O . ASP A 1 99 ? -10.096 -1.936 -2.026 1.00 98.44 99 ASP A O 1
ATOM 832 N N . THR A 1 100 ? -9.529 -3.997 -2.736 1.00 98.50 100 THR A N 1
ATOM 833 C CA . THR A 1 100 ? -10.332 -4.726 -1.747 1.00 98.50 100 THR A CA 1
ATOM 834 C C . THR A 1 100 ? -9.899 -4.404 -0.319 1.00 98.50 100 THR A C 1
ATOM 836 O O . THR A 1 100 ? -10.746 -4.174 0.546 1.00 98.50 100 THR A O 1
ATOM 839 N N . VAL A 1 101 ? -8.589 -4.369 -0.053 1.00 98.62 101 VAL A N 1
ATOM 840 C CA . VAL A 1 101 ? -8.059 -3.991 1.265 1.00 98.62 101 VAL A CA 1
ATOM 841 C C . VAL A 1 101 ? -8.460 -2.554 1.601 1.00 98.62 101 VAL A C 1
ATOM 843 O O . VAL A 1 101 ? -8.984 -2.305 2.686 1.00 98.62 101 VAL A O 1
ATOM 846 N N . TYR A 1 102 ? -8.296 -1.616 0.666 1.00 98.50 102 TYR A N 1
ATOM 847 C CA . TYR A 1 102 ? -8.642 -0.208 0.883 1.00 98.50 102 TYR A CA 1
ATOM 848 C C . TYR A 1 102 ? -10.131 0.018 1.149 1.00 98.50 102 TYR A C 1
ATOM 850 O O . TYR A 1 102 ? -10.473 0.772 2.064 1.00 98.50 102 TYR A O 1
ATOM 858 N N . ASP A 1 103 ? -11.008 -0.650 0.399 1.00 98.56 103 ASP A N 1
ATOM 859 C CA . ASP A 1 103 ? -12.456 -0.562 0.600 1.00 98.56 103 ASP A CA 1
ATOM 860 C C . ASP A 1 103 ? -12.841 -1.051 2.005 1.00 98.56 103 ASP A C 1
ATOM 862 O O . ASP A 1 103 ? -13.600 -0.382 2.710 1.00 98.56 103 ASP A O 1
ATOM 866 N N . ARG A 1 104 ? -12.228 -2.147 2.473 1.00 98.50 104 ARG A N 1
ATOM 867 C CA . ARG A 1 104 ? -12.431 -2.674 3.833 1.00 98.50 104 ARG A CA 1
ATOM 868 C C . ARG A 1 104 ? -11.903 -1.738 4.920 1.00 98.50 104 ARG A C 1
ATOM 870 O O . ARG A 1 104 ? -12.563 -1.567 5.944 1.00 98.50 104 ARG A O 1
ATOM 877 N N . VAL A 1 105 ? -10.741 -1.107 4.723 1.00 98.50 105 VAL A N 1
ATOM 878 C CA . VAL A 1 105 ? -10.211 -0.116 5.682 1.00 98.50 105 VAL A CA 1
ATOM 879 C C . VAL A 1 105 ? -11.158 1.082 5.773 1.00 98.50 105 VAL A C 1
ATOM 881 O O . VAL A 1 105 ? -11.502 1.510 6.878 1.00 98.50 105 VAL A O 1
ATOM 884 N N . ALA A 1 106 ? -11.623 1.602 4.634 1.00 98.56 106 ALA A N 1
ATOM 885 C CA . ALA A 1 106 ? -12.555 2.724 4.594 1.00 98.56 106 ALA A CA 1
ATOM 886 C C . ALA A 1 106 ? -13.887 2.384 5.285 1.00 98.56 106 ALA A C 1
ATOM 888 O O . ALA A 1 106 ? -14.359 3.150 6.131 1.00 98.56 106 ALA A O 1
ATOM 889 N N . GLU A 1 107 ? -14.458 1.212 4.994 1.00 98.31 107 GLU A N 1
ATOM 890 C CA . GLU A 1 107 ? -15.673 0.717 5.649 1.00 98.31 107 GLU A CA 1
ATOM 891 C C . GLU A 1 107 ? -15.484 0.586 7.165 1.00 98.31 107 GLU A C 1
ATOM 893 O O . GLU A 1 107 ? -16.349 1.004 7.944 1.00 98.31 107 GLU A O 1
ATOM 898 N N . ARG A 1 108 ? -14.332 0.076 7.611 1.00 97.44 108 ARG A N 1
ATOM 899 C CA . ARG A 1 108 ? -14.006 -0.031 9.035 1.00 97.44 108 ARG A CA 1
ATOM 900 C C . ARG A 1 108 ? -13.935 1.341 9.707 1.00 97.44 108 ARG A C 1
ATOM 902 O O . ARG A 1 108 ? -14.518 1.524 10.775 1.00 97.44 108 ARG A O 1
ATOM 909 N N . ILE A 1 109 ? -13.254 2.316 9.097 1.00 98.19 109 ILE A N 1
ATOM 910 C CA . ILE A 1 109 ? -13.167 3.690 9.628 1.00 98.19 109 ILE A CA 1
ATOM 911 C C . ILE A 1 109 ? -14.567 4.312 9.744 1.00 98.19 109 ILE A C 1
ATOM 913 O O . ILE A 1 109 ? -14.862 4.989 10.734 1.00 98.19 109 ILE A O 1
ATOM 917 N N . LEU A 1 110 ? -15.450 4.070 8.773 1.00 97.81 110 LEU A N 1
ATOM 918 C CA . LEU A 1 110 ? -16.828 4.563 8.799 1.00 97.81 110 LEU A CA 1
ATOM 919 C C . LEU A 1 110 ? -17.653 3.901 9.911 1.00 97.81 110 LEU A C 1
ATOM 921 O O . LEU A 1 110 ? -18.256 4.607 10.724 1.00 97.81 110 LEU A O 1
ATOM 925 N N . SER A 1 111 ? -17.631 2.571 9.982 1.00 96.38 111 SER A N 1
ATOM 926 C CA . SER A 1 111 ? -18.533 1.767 10.820 1.00 96.38 111 SER A CA 1
ATOM 927 C C . SER A 1 111 ? -18.122 1.643 12.291 1.00 96.38 111 SER A C 1
ATOM 929 O O . SER A 1 111 ? -18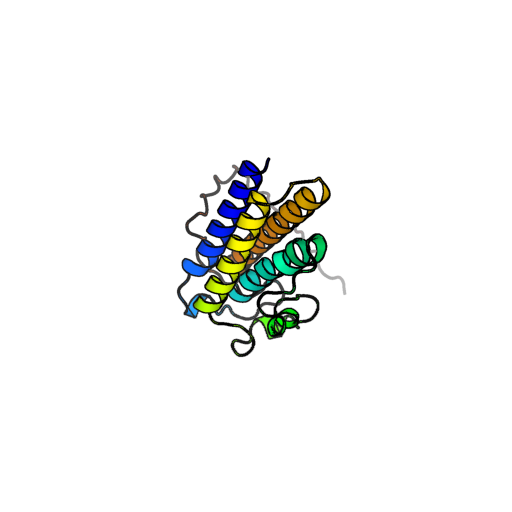.996 1.526 13.146 1.00 96.38 111 SER A O 1
ATOM 931 N N . GLN A 1 112 ? -16.826 1.700 12.614 1.00 95.69 112 GLN A N 1
ATOM 932 C CA . GLN A 1 112 ? -16.312 1.429 13.967 1.00 95.69 112 GLN A CA 1
ATOM 933 C C . GLN A 1 112 ? -15.928 2.701 14.732 1.00 95.69 112 GLN A C 1
ATOM 935 O O . GLN A 1 112 ? -15.702 3.758 14.141 1.00 95.69 112 GLN A O 1
ATOM 940 N N . SER A 1 113 ? -15.831 2.642 16.064 1.00 93.38 113 SER A N 1
ATOM 941 C CA . SER A 1 113 ? -15.319 3.768 16.860 1.00 93.38 113 SER A CA 1
ATOM 942 C C . SER A 1 113 ? -13.843 4.043 16.555 1.00 93.38 113 SER A C 1
ATOM 944 O O . SER A 1 113 ? -13.054 3.119 16.379 1.00 93.38 113 SER A O 1
ATOM 946 N N . LEU A 1 114 ? -13.463 5.321 16.528 1.00 96.00 114 LEU A N 1
ATOM 947 C CA . LEU A 1 114 ? -12.089 5.758 16.282 1.00 96.00 114 LEU A CA 1
ATOM 948 C C . LEU A 1 114 ? -11.448 6.201 17.603 1.00 96.00 114 LEU A C 1
ATOM 950 O O . LEU A 1 114 ? -11.363 7.396 17.876 1.00 96.00 114 LEU A O 1
ATOM 954 N N . ASP A 1 115 ? -11.068 5.231 18.436 1.00 96.50 115 ASP A N 1
ATOM 955 C CA . ASP A 1 115 ? -10.271 5.481 19.643 1.00 96.50 115 ASP A CA 1
ATOM 956 C C . ASP A 1 115 ? -8.798 5.773 19.298 1.00 96.50 115 ASP A C 1
ATOM 958 O O . ASP A 1 115 ? -8.380 5.666 18.141 1.00 96.50 115 ASP A O 1
ATOM 962 N N . ASP A 1 116 ? -7.996 6.147 20.297 1.00 97.81 116 ASP A N 1
ATOM 963 C CA . ASP A 1 116 ? -6.601 6.553 20.084 1.00 97.81 116 ASP A CA 1
ATOM 964 C C . ASP A 1 116 ? -5.754 5.444 19.444 1.00 97.81 116 ASP A C 1
ATOM 966 O O . ASP A 1 116 ? -4.943 5.713 18.553 1.00 97.81 116 ASP A O 1
ATOM 970 N N . ARG A 1 117 ? -5.969 4.183 19.845 1.00 97.69 117 ARG A N 1
ATOM 971 C CA . ARG A 1 117 ? -5.259 3.023 19.285 1.00 97.69 117 ARG A CA 1
ATOM 972 C C . ARG A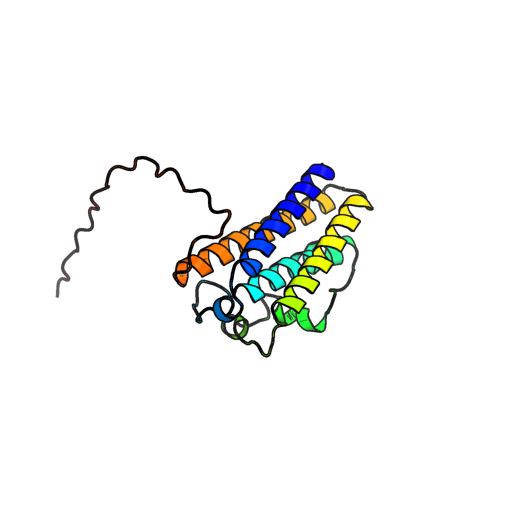 1 117 ? -5.631 2.807 17.819 1.00 97.69 117 ARG A C 1
ATOM 974 O O . ARG A 1 117 ? -4.747 2.615 16.984 1.00 97.69 117 ARG A O 1
ATOM 981 N N . THR A 1 118 ? -6.919 2.868 17.497 1.00 97.94 118 THR A N 1
ATOM 982 C CA . THR A 1 118 ? -7.432 2.726 16.130 1.00 97.94 118 THR A CA 1
ATOM 983 C C . THR A 1 118 ? -6.940 3.864 15.244 1.00 97.94 118 THR A C 1
ATOM 985 O O . THR A 1 118 ? -6.489 3.619 14.124 1.00 97.94 118 THR A O 1
ATOM 988 N N . LEU A 1 119 ? -6.984 5.104 15.737 1.00 98.25 119 LEU A N 1
ATOM 989 C CA . LEU A 1 119 ? -6.477 6.270 15.018 1.00 98.25 119 LEU A CA 1
ATOM 990 C C . LEU A 1 119 ? -4.983 6.131 14.725 1.00 98.25 119 LEU A C 1
ATOM 992 O O . LEU A 1 119 ? -4.557 6.387 13.597 1.00 98.25 119 LEU A O 1
ATOM 996 N N . TYR A 1 120 ? -4.203 5.715 15.723 1.00 98.50 120 TYR A N 1
ATOM 997 C CA . TYR A 1 120 ? -2.770 5.492 15.581 1.00 98.50 120 TYR A CA 1
ATOM 998 C C . TYR A 1 120 ? -2.465 4.452 14.500 1.00 98.50 120 TYR A C 1
ATOM 1000 O O . TYR A 1 120 ? -1.711 4.757 13.580 1.00 98.50 120 TYR A O 1
ATOM 1008 N N . LEU A 1 121 ? -3.081 3.267 14.559 1.00 98.69 121 LEU A N 1
ATOM 1009 C CA . LEU A 1 121 ? -2.784 2.184 13.616 1.00 98.69 121 LEU A CA 1
ATOM 1010 C C . LEU A 1 121 ? -3.203 2.521 12.178 1.00 98.69 121 LEU A C 1
ATOM 1012 O O . LEU A 1 121 ? -2.451 2.237 11.248 1.00 98.69 121 LEU A O 1
ATOM 1016 N N . ASN A 1 122 ? -4.335 3.207 11.980 1.00 98.56 122 ASN A N 1
ATOM 1017 C CA . ASN A 1 122 ? -4.731 3.662 10.643 1.00 98.56 122 ASN A CA 1
ATOM 1018 C C . ASN A 1 122 ? -3.763 4.713 10.081 1.00 98.56 122 ASN A C 1
ATOM 1020 O O . ASN A 1 122 ? -3.343 4.608 8.930 1.00 98.56 122 ASN A O 1
ATOM 1024 N N . ARG A 1 123 ? -3.366 5.709 10.886 1.00 98.56 123 ARG A N 1
ATOM 1025 C CA . ARG A 1 123 ? -2.366 6.704 10.462 1.00 98.56 123 ARG A CA 1
ATOM 1026 C C . ARG A 1 123 ? -1.020 6.062 10.176 1.00 98.56 123 ARG A C 1
ATOM 1028 O O . ARG A 1 123 ? -0.381 6.408 9.190 1.00 98.56 123 ARG A O 1
ATOM 1035 N N . TYR A 1 124 ? -0.607 5.120 11.016 1.00 98.75 124 TYR A N 1
ATOM 1036 C CA . TYR A 1 124 ? 0.643 4.403 10.843 1.00 98.75 124 TYR A CA 1
ATOM 1037 C C . TYR A 1 124 ? 0.671 3.647 9.512 1.00 98.75 124 TYR A C 1
ATOM 1039 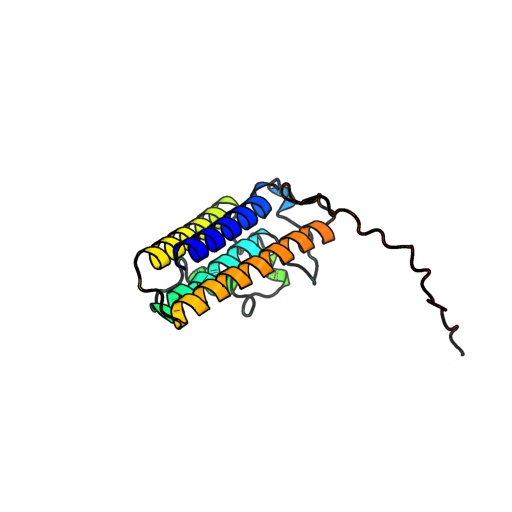O O . TYR A 1 124 ? 1.612 3.827 8.742 1.00 98.75 124 TYR A O 1
ATOM 1047 N N . ALA A 1 125 ? -0.392 2.908 9.186 1.00 98.75 125 ALA A N 1
ATOM 1048 C CA . ALA A 1 125 ? -0.505 2.217 7.904 1.00 98.75 125 ALA A CA 1
ATOM 1049 C C . ALA A 1 125 ? -0.542 3.186 6.703 1.00 98.75 125 ALA A C 1
ATOM 1051 O O . ALA A 1 125 ? 0.138 2.958 5.704 1.00 98.75 125 ALA A O 1
ATOM 1052 N N . ILE A 1 126 ? -1.245 4.321 6.811 1.00 98.81 126 ILE A N 1
ATOM 1053 C CA . ILE A 1 126 ? -1.236 5.364 5.767 1.00 98.81 126 ILE A CA 1
ATOM 1054 C C . ILE A 1 126 ? 0.166 5.959 5.579 1.00 98.81 126 ILE A C 1
ATOM 1056 O O . ILE A 1 126 ? 0.606 6.162 4.445 1.00 98.81 126 ILE A O 1
ATOM 1060 N N . PHE A 1 127 ? 0.896 6.246 6.656 1.00 98.75 127 PHE A N 1
ATOM 1061 C CA . PHE A 1 127 ? 2.262 6.761 6.554 1.00 98.75 127 PHE A CA 1
ATOM 1062 C C . PHE A 1 127 ? 3.223 5.726 5.976 1.00 98.75 127 PHE A C 1
ATOM 1064 O O . PHE A 1 127 ? 4.020 6.079 5.109 1.00 98.75 127 PHE A O 1
ATOM 1071 N N . HIS A 1 128 ? 3.086 4.459 6.367 1.00 98.81 128 HIS A N 1
ATOM 1072 C CA . HIS A 1 128 ? 3.822 3.351 5.768 1.00 98.81 128 HIS A CA 1
ATOM 1073 C C . HIS A 1 128 ? 3.604 3.295 4.249 1.00 98.81 128 HIS A C 1
ATOM 1075 O O . HIS A 1 128 ? 4.563 3.355 3.483 1.00 98.81 128 HIS A O 1
ATOM 1081 N N . GLN A 1 129 ? 2.352 3.319 3.783 1.00 98.75 129 GLN A N 1
ATOM 1082 C CA . GLN A 1 129 ? 2.059 3.375 2.348 1.00 98.75 129 GLN A CA 1
ATOM 1083 C C . GLN A 1 129 ? 2.704 4.591 1.664 1.00 98.75 129 GLN A C 1
ATOM 1085 O O . GLN A 1 129 ? 3.213 4.473 0.551 1.00 98.75 129 GLN A O 1
ATOM 1090 N N . ASN A 1 130 ? 2.703 5.767 2.299 1.00 98.62 130 ASN A N 1
ATOM 1091 C CA . ASN A 1 130 ? 3.357 6.948 1.728 1.00 98.62 130 ASN A CA 1
ATOM 1092 C C . ASN A 1 130 ? 4.883 6.776 1.596 1.00 98.62 130 ASN A C 1
ATOM 1094 O O . ASN A 1 130 ? 5.448 7.275 0.622 1.00 98.62 130 ASN A O 1
ATOM 1098 N N . MET A 1 131 ? 5.536 6.028 2.491 1.00 98.44 131 MET A N 1
ATOM 1099 C CA . MET A 1 131 ? 6.941 5.634 2.314 1.00 98.44 131 MET A CA 1
ATOM 1100 C C . MET A 1 131 ? 7.115 4.713 1.097 1.00 98.44 131 MET A C 1
ATOM 1102 O O . MET A 1 131 ? 8.037 4.906 0.308 1.00 98.44 131 MET A O 1
ATOM 1106 N N . HIS A 1 132 ? 6.194 3.773 0.868 1.00 98.56 132 HIS A N 1
ATOM 1107 C CA . HIS A 1 132 ? 6.223 2.922 -0.331 1.00 98.56 132 HIS A CA 1
ATOM 1108 C C . HIS A 1 132 ? 5.921 3.688 -1.624 1.00 98.56 132 HIS A C 1
ATOM 1110 O O . HIS A 1 132 ? 6.500 3.390 -2.667 1.00 98.56 132 HIS A O 1
ATOM 1116 N N . ILE A 1 133 ? 5.086 4.730 -1.570 1.00 97.94 133 ILE A N 1
ATOM 1117 C CA . ILE A 1 133 ? 4.913 5.679 -2.680 1.00 97.94 133 ILE A CA 1
ATOM 1118 C C . ILE A 1 133 ? 6.250 6.335 -3.034 1.00 97.94 133 ILE A C 1
ATOM 1120 O O . ILE A 1 133 ? 6.599 6.405 -4.213 1.00 97.94 133 ILE A O 1
ATOM 1124 N N . GLU A 1 134 ? 7.008 6.801 -2.040 1.00 97.25 134 GLU A N 1
ATOM 1125 C CA . GLU A 1 134 ? 8.344 7.358 -2.264 1.00 97.25 134 GLU A CA 1
ATOM 1126 C C . GLU A 1 134 ? 9.307 6.307 -2.834 1.00 97.25 134 GLU A C 1
ATOM 1128 O O . GLU A 1 134 ? 9.984 6.591 -3.823 1.00 97.25 134 GLU A O 1
ATOM 1133 N N . SER A 1 135 ? 9.288 5.077 -2.311 1.00 97.19 135 SER A N 1
ATOM 1134 C CA . SER A 1 135 ? 10.090 3.961 -2.833 1.00 97.19 135 SER A CA 1
ATOM 1135 C C . SER A 1 135 ? 9.788 3.655 -4.305 1.00 97.19 135 SER A C 1
ATOM 1137 O O . SER A 1 135 ? 10.700 3.534 -5.121 1.00 97.19 135 SER A O 1
ATOM 1139 N N . MET A 1 136 ? 8.512 3.626 -4.702 1.00 97.25 136 MET A N 1
ATOM 1140 C CA . MET A 1 136 ? 8.115 3.432 -6.103 1.00 97.25 136 MET A CA 1
ATOM 1141 C C . MET A 1 136 ? 8.586 4.578 -7.009 1.00 97.25 136 MET A C 1
ATOM 1143 O O . MET A 1 136 ? 8.992 4.346 -8.151 1.00 97.25 136 MET A O 1
ATOM 1147 N N . ILE A 1 137 ? 8.550 5.821 -6.520 1.00 96.19 137 ILE A N 1
ATOM 1148 C CA . ILE A 1 137 ? 9.064 6.985 -7.256 1.00 96.19 137 ILE A CA 1
ATOM 1149 C C . ILE A 1 137 ? 10.584 6.887 -7.409 1.00 96.19 137 ILE A C 1
ATOM 1151 O O . ILE A 1 137 ? 11.094 7.101 -8.511 1.00 96.19 137 ILE A O 1
ATOM 115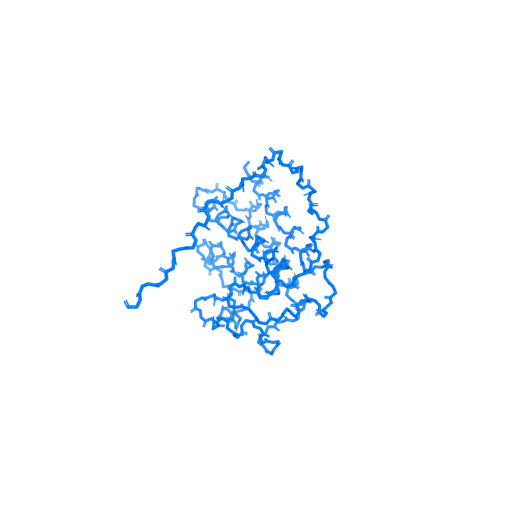5 N N . TRP A 1 138 ? 11.297 6.523 -6.343 1.00 95.31 138 TRP A N 1
ATOM 1156 C CA . TRP A 1 138 ? 12.736 6.281 -6.387 1.00 95.31 138 TRP A CA 1
ATOM 1157 C C . TRP A 1 138 ? 13.060 5.147 -7.367 1.00 95.31 138 TRP A C 1
ATOM 1159 O O . TRP A 1 138 ? 13.897 5.330 -8.246 1.00 95.31 138 TRP A O 1
ATOM 1169 N N . CYS A 1 139 ? 12.345 4.021 -7.328 1.00 96.69 139 CYS A N 1
ATOM 1170 C CA . CYS A 1 139 ? 12.517 2.922 -8.279 1.00 96.69 139 CYS A CA 1
ATOM 1171 C C . CYS A 1 139 ? 12.457 3.410 -9.732 1.00 96.69 139 CYS A C 1
ATOM 1173 O O . CYS A 1 139 ? 13.406 3.201 -10.489 1.00 96.69 139 CYS A O 1
ATOM 1175 N N . ARG A 1 140 ? 11.413 4.171 -10.090 1.00 95.06 140 ARG A N 1
ATOM 1176 C CA . ARG A 1 140 ? 11.274 4.791 -11.420 1.00 95.06 140 ARG A CA 1
ATOM 1177 C C . ARG A 1 140 ? 12.470 5.666 -11.792 1.00 95.06 140 ARG A C 1
ATOM 1179 O O . ARG A 1 140 ? 12.956 5.573 -12.915 1.00 95.06 140 ARG A O 1
ATOM 1186 N N . GLN A 1 141 ? 12.943 6.505 -10.871 1.00 94.94 141 GLN A N 1
ATOM 1187 C CA . GLN A 1 141 ? 14.106 7.367 -11.105 1.00 94.94 141 GLN A CA 1
ATOM 1188 C C . GLN A 1 141 ? 15.382 6.547 -11.327 1.00 94.94 141 GLN A C 1
ATOM 1190 O O . GLN A 1 141 ? 16.120 6.817 -12.271 1.00 94.94 141 GLN A O 1
ATOM 1195 N N . THR A 1 142 ? 15.605 5.519 -10.507 1.00 96.00 142 THR A N 1
ATOM 1196 C CA . THR A 1 142 ? 16.765 4.619 -10.589 1.00 96.00 142 THR A CA 1
ATOM 1197 C C . THR A 1 142 ? 16.842 3.911 -11.939 1.00 96.00 142 THR A C 1
ATOM 1199 O O . THR A 1 142 ? 17.929 3.762 -12.489 1.00 96.00 142 THR A O 1
ATOM 1202 N N . VAL A 1 143 ? 15.699 3.520 -12.510 1.00 94.88 143 VAL A N 1
ATOM 1203 C CA . VAL A 1 143 ? 15.644 2.845 -13.820 1.00 94.88 143 VAL A CA 1
ATOM 1204 C C . VAL A 1 143 ? 15.459 3.803 -15.004 1.00 94.88 143 VAL A C 1
ATOM 1206 O O . VAL A 1 143 ? 15.280 3.358 -16.137 1.00 94.88 143 VAL A O 1
ATOM 1209 N N . GLY A 1 144 ? 15.522 5.117 -14.767 1.00 94.19 144 GLY A N 1
ATOM 1210 C CA . GLY A 1 144 ? 15.493 6.141 -15.814 1.00 94.19 144 GLY A CA 1
ATOM 1211 C C . GLY A 1 144 ? 14.114 6.409 -16.425 1.00 94.19 144 GLY A C 1
ATOM 1212 O O . GLY A 1 144 ? 14.030 6.914 -17.545 1.00 94.19 144 GLY A O 1
ATOM 1213 N N . TYR A 1 145 ? 13.025 6.076 -15.730 1.00 93.94 145 TYR A N 1
ATOM 1214 C CA . TYR A 1 145 ? 11.671 6.363 -16.206 1.00 93.94 145 TYR A CA 1
ATOM 1215 C C . TYR A 1 145 ? 11.307 7.836 -16.035 1.00 93.94 145 TYR A C 1
ATOM 1217 O O . TYR A 1 145 ? 11.816 8.547 -15.166 1.00 93.94 145 TYR A O 1
ATOM 1225 N N . THR A 1 146 ? 10.366 8.299 -16.858 1.00 87.94 146 THR A N 1
ATOM 1226 C CA . THR A 1 146 ? 9.808 9.645 -16.732 1.00 87.94 146 THR A CA 1
ATOM 1227 C C . THR A 1 146 ? 9.099 9.822 -15.393 1.00 87.94 146 THR A C 1
ATOM 1229 O O . THR A 1 146 ? 8.524 8.879 -14.836 1.00 87.94 146 THR A O 1
ATOM 1232 N N . ALA A 1 147 ? 9.097 11.061 -14.899 1.00 87.38 147 ALA A N 1
ATOM 1233 C CA . ALA A 1 147 ? 8.389 11.410 -13.677 1.00 87.38 147 ALA A CA 1
ATOM 1234 C C . ALA A 1 147 ? 6.896 11.009 -13.758 1.00 87.38 147 ALA A C 1
ATOM 1236 O O . ALA A 1 147 ? 6.308 11.051 -14.844 1.00 87.38 147 ALA A O 1
ATOM 1237 N N . PRO A 1 148 ? 6.272 10.618 -12.631 1.00 86.00 148 PRO A N 1
ATOM 1238 C CA . PRO A 1 148 ? 4.839 10.346 -12.577 1.00 86.00 148 PRO A CA 1
ATOM 1239 C C . PRO A 1 148 ? 3.992 11.541 -13.056 1.00 86.00 148 PRO A C 1
ATOM 1241 O O . PRO A 1 148 ? 4.425 12.683 -12.899 1.00 86.00 148 PRO A O 1
ATOM 1244 N N . PRO A 1 149 ? 2.775 11.320 -13.587 1.00 79.00 149 PRO A N 1
ATOM 1245 C CA . PRO A 1 149 ? 1.938 12.399 -14.127 1.00 79.00 149 PRO A CA 1
ATOM 1246 C C . PRO A 1 149 ? 1.584 13.514 -13.129 1.00 79.00 149 PRO A C 1
ATOM 1248 O O . PRO A 1 149 ? 1.377 14.657 -13.528 1.00 79.00 149 PRO A O 1
ATOM 1251 N N . ASP A 1 150 ? 1.513 13.198 -11.835 1.00 79.62 150 ASP A N 1
ATOM 1252 C CA . ASP A 1 150 ? 1.215 14.140 -10.750 1.00 79.62 150 ASP A CA 1
ATOM 1253 C C . ASP A 1 150 ? 2.462 14.863 -10.213 1.00 79.62 150 ASP A C 1
ATOM 1255 O O . ASP A 1 150 ? 2.358 15.687 -9.296 1.00 79.62 150 ASP A O 1
ATOM 1259 N N . ALA A 1 151 ? 3.645 14.577 -10.769 1.00 78.69 151 ALA A N 1
ATOM 1260 C CA . ALA A 1 151 ? 4.880 15.236 -10.387 1.00 78.69 151 ALA A CA 1
ATOM 1261 C C . ALA A 1 151 ? 4.782 16.731 -10.705 1.00 78.69 151 ALA A C 1
ATOM 1263 O O . ALA A 1 151 ? 4.856 17.173 -11.852 1.00 78.69 151 ALA A O 1
ATOM 1264 N N . LYS A 1 152 ? 4.635 17.543 -9.658 1.00 73.06 152 LYS A N 1
ATOM 1265 C CA . LYS A 1 152 ? 4.735 18.994 -9.791 1.00 73.06 152 LYS A CA 1
ATOM 1266 C C . LYS A 1 152 ? 6.172 19.329 -10.160 1.00 73.06 152 LYS A C 1
ATOM 1268 O O . LYS A 1 152 ? 7.096 18.887 -9.477 1.00 73.06 152 LYS A O 1
ATOM 1273 N N . SER A 1 153 ? 6.365 20.139 -11.202 1.00 60.94 153 SER A N 1
ATOM 1274 C CA . SER A 1 153 ? 7.681 20.700 -11.495 1.00 60.94 153 SER A CA 1
ATOM 1275 C C . SER A 1 153 ? 8.178 21.407 -10.238 1.00 60.94 153 SER A C 1
ATOM 1277 O O . SER A 1 153 ? 7.567 22.384 -9.790 1.00 60.94 153 SER A O 1
ATOM 1279 N N . ILE A 1 154 ? 9.262 20.911 -9.648 1.00 59.09 154 ILE A N 1
ATOM 1280 C CA . ILE A 1 154 ? 9.922 21.621 -8.563 1.00 59.09 154 ILE A CA 1
ATOM 1281 C C . ILE A 1 154 ? 10.360 22.955 -9.168 1.00 59.09 154 ILE A C 1
ATOM 1283 O O . ILE A 1 154 ? 11.157 22.979 -10.109 1.00 59.09 154 ILE A O 1
ATOM 1287 N N . ARG A 1 155 ? 9.828 24.077 -8.659 1.00 51.66 155 ARG A N 1
ATOM 1288 C CA . ARG A 1 155 ? 10.515 25.363 -8.819 1.00 51.66 155 ARG A CA 1
ATOM 1289 C C . ARG A 1 155 ? 11.903 25.115 -8.261 1.00 51.66 155 ARG A C 1
ATOM 1291 O O . ARG A 1 155 ? 12.033 24.949 -7.051 1.00 51.66 155 ARG A O 1
ATOM 1298 N N . ARG A 1 156 ? 12.906 25.017 -9.135 1.00 48.78 156 ARG A N 1
ATOM 1299 C CA . ARG A 1 156 ? 14.301 24.922 -8.719 1.00 48.78 156 ARG A CA 1
ATOM 1300 C C . ARG A 1 156 ? 14.508 26.088 -7.759 1.00 48.78 156 ARG A C 1
ATOM 1302 O O . ARG A 1 156 ? 14.376 27.239 -8.176 1.00 48.78 156 ARG A O 1
ATOM 1309 N N . ALA A 1 157 ? 14.716 25.801 -6.473 1.00 54.41 157 ALA A N 1
ATOM 1310 C CA . ALA A 1 157 ? 15.190 26.834 -5.570 1.00 54.41 157 ALA A CA 1
ATOM 1311 C C . ALA A 1 157 ? 16.446 27.414 -6.241 1.00 54.41 157 ALA A C 1
ATOM 1313 O O . ALA A 1 157 ? 17.228 26.621 -6.781 1.00 54.41 157 ALA A O 1
ATOM 1314 N N . PRO A 1 158 ? 16.610 28.743 -6.328 1.00 46.38 158 PRO A N 1
ATOM 1315 C CA . PRO A 1 158 ? 17.826 29.326 -6.872 1.00 46.38 158 PRO A CA 1
ATOM 1316 C C . PRO A 1 158 ? 18.981 28.929 -5.948 1.00 46.38 158 PRO A C 1
ATOM 1318 O O . PRO A 1 158 ? 19.250 29.579 -4.948 1.00 46.38 158 PRO A O 1
ATOM 1321 N N . GLY A 1 159 ? 19.588 27.783 -6.235 1.00 48.78 159 GLY A N 1
ATOM 1322 C CA . GLY A 1 159 ? 20.821 27.332 -5.625 1.00 48.78 159 GLY A CA 1
ATOM 1323 C C . GLY A 1 159 ? 21.946 27.823 -6.509 1.00 48.78 159 GLY A C 1
ATOM 1324 O O . GLY A 1 159 ? 22.020 27.438 -7.679 1.00 48.78 159 GLY A O 1
ATOM 1325 N N . GLU A 1 160 ? 22.786 28.698 -5.970 1.00 56.09 160 GLU A N 1
ATOM 1326 C CA . GLU A 1 160 ? 24.061 29.011 -6.600 1.00 56.09 160 GLU A CA 1
ATOM 1327 C C . GLU A 1 160 ? 24.893 27.725 -6.723 1.00 56.09 160 GLU A C 1
ATOM 1329 O O . GLU A 1 160 ? 24.805 26.842 -5.861 1.00 56.09 160 GLU A O 1
ATOM 1334 N N . PRO A 1 161 ? 25.674 27.572 -7.804 1.00 51.22 161 PRO A N 1
ATOM 1335 C CA . PRO A 1 161 ? 26.559 26.431 -7.949 1.00 51.22 161 PRO A CA 1
ATOM 1336 C C . PRO A 1 161 ? 27.581 26.451 -6.809 1.00 51.22 161 PRO A C 1
ATOM 1338 O O . PRO A 1 161 ? 28.462 27.304 -6.767 1.00 51.22 161 PRO A O 1
ATOM 1341 N N . VAL A 1 162 ? 27.471 25.496 -5.886 1.00 60.19 162 VAL A N 1
ATOM 1342 C CA . VAL A 1 162 ? 28.530 25.239 -4.911 1.00 60.19 162 VAL A CA 1
ATOM 1343 C C . VAL A 1 162 ? 29.670 24.569 -5.671 1.00 60.19 162 VAL A C 1
ATOM 1345 O O . VAL A 1 162 ? 29.547 23.430 -6.124 1.00 60.19 162 VAL A O 1
ATOM 1348 N N . THR A 1 163 ? 30.773 25.288 -5.852 1.00 55.84 163 THR A N 1
ATOM 1349 C CA . THR A 1 163 ? 32.045 24.709 -6.287 1.00 55.84 163 THR A CA 1
ATOM 1350 C C . THR A 1 163 ? 32.525 23.774 -5.181 1.00 55.84 163 THR A C 1
ATOM 1352 O O . THR A 1 163 ? 32.865 24.227 -4.093 1.00 55.84 163 THR A O 1
ATOM 1355 N N . GLY A 1 164 ? 32.454 22.464 -5.414 1.00 48.06 164 GLY A N 1
ATOM 1356 C CA . GLY A 1 164 ? 32.851 21.466 -4.427 1.00 48.06 164 GLY A CA 1
ATOM 1357 C C . GLY A 1 164 ? 34.366 21.421 -4.232 1.00 48.06 164 GLY A C 1
ATOM 1358 O O . GLY A 1 164 ? 35.102 21.173 -5.184 1.00 48.06 164 GLY A O 1
ATOM 1359 N N . ASP A 1 165 ? 34.814 21.572 -2.986 1.00 58.59 165 ASP A N 1
ATOM 1360 C CA . ASP A 1 165 ? 36.197 21.340 -2.557 1.00 58.59 165 ASP A CA 1
ATOM 1361 C C . ASP A 1 165 ? 36.459 19.833 -2.379 1.00 58.59 165 ASP A C 1
ATOM 1363 O O . ASP A 1 165 ? 36.723 19.341 -1.283 1.00 58.59 165 ASP A O 1
ATOM 1367 N N . ALA A 1 166 ? 36.378 19.061 -3.461 1.00 49.62 166 ALA A N 1
ATOM 1368 C CA . ALA A 1 166 ? 36.933 17.710 -3.484 1.00 49.62 166 ALA A CA 1
ATOM 1369 C C . ALA A 1 166 ? 38.375 17.793 -3.996 1.00 49.62 166 ALA A C 1
ATOM 1371 O O . ALA A 1 166 ? 38.659 17.551 -5.168 1.00 49.62 166 ALA A O 1
ATOM 1372 N N . SER A 1 167 ? 39.302 18.171 -3.115 1.00 44.75 167 SER A N 1
ATOM 1373 C CA . SER A 1 167 ? 40.724 17.960 -3.383 1.00 44.75 167 SER A CA 1
ATOM 1374 C C . SER A 1 167 ? 41.041 16.484 -3.152 1.00 44.75 167 SER A C 1
ATOM 1376 O O . SER A 1 167 ? 41.121 16.006 -2.021 1.00 44.75 167 SER A O 1
ATOM 1378 N N . SER A 1 168 ? 41.195 15.744 -4.249 1.00 48.25 168 SER A N 1
ATOM 1379 C CA . SER A 1 168 ? 41.767 14.402 -4.248 1.00 48.25 168 SER A CA 1
ATOM 1380 C C . SER A 1 168 ? 43.133 14.455 -3.561 1.00 48.25 168 SER A C 1
ATOM 1382 O O . SER A 1 168 ? 44.058 15.096 -4.064 1.00 48.25 168 SER A O 1
ATOM 1384 N N . ARG A 1 169 ? 43.277 13.810 -2.400 1.00 40.97 169 ARG A N 1
ATOM 1385 C CA . ARG A 1 169 ? 44.607 13.539 -1.846 1.00 40.97 169 ARG A CA 1
ATOM 1386 C C . ARG A 1 169 ? 45.293 12.512 -2.753 1.00 40.97 169 ARG A C 1
ATOM 1388 O O . ARG A 1 169 ? 44.673 11.488 -3.026 1.00 40.97 169 ARG A O 1
ATOM 1395 N N . PRO A 1 170 ? 46.526 12.755 -3.225 1.00 46.75 170 PRO A N 1
ATOM 1396 C CA . PRO A 1 170 ? 47.286 11.722 -3.905 1.00 46.75 170 PRO A CA 1
ATOM 1397 C C . PRO A 1 170 ? 47.758 10.685 -2.880 1.00 46.75 170 PRO A C 1
ATOM 1399 O O . PRO A 1 170 ? 48.214 11.042 -1.790 1.00 46.75 170 PRO A O 1
ATOM 1402 N N . ASP A 1 171 ? 47.630 9.413 -3.249 1.00 47.34 171 ASP A N 1
ATOM 1403 C CA . ASP A 1 171 ? 48.184 8.278 -2.518 1.00 47.34 171 ASP A CA 1
ATOM 1404 C C . ASP A 1 171 ? 49.702 8.446 -2.353 1.00 47.34 171 ASP A C 1
ATOM 1406 O O . ASP A 1 171 ? 50.425 8.697 -3.321 1.00 47.34 171 ASP A O 1
ATOM 1410 N N . ALA A 1 172 ? 50.185 8.312 -1.117 1.00 44.97 172 ALA A N 1
ATOM 1411 C CA . ALA A 1 172 ? 51.604 8.169 -0.823 1.00 44.97 172 ALA A CA 1
ATOM 1412 C C . ALA A 1 172 ? 51.931 6.673 -0.747 1.00 44.97 172 ALA A C 1
ATOM 1414 O O . ALA A 1 172 ? 51.306 5.946 0.029 1.00 44.97 172 ALA A O 1
ATOM 1415 N N . GLY A 1 173 ? 52.869 6.245 -1.596 1.00 47.19 173 GLY A N 1
ATOM 1416 C CA . GLY A 1 173 ? 53.496 4.923 -1.543 1.00 47.19 173 GLY A CA 1
ATOM 1417 C C . GLY A 1 173 ? 54.509 4.772 -0.417 1.00 47.19 173 GLY A C 1
ATOM 1418 O O . GLY A 1 173 ? 54.796 5.771 0.282 1.00 47.19 173 GLY A O 1
#

Foldseek 3Di:
DLVVLLVLLVVLLVLLCLLLVVDDQVVLLFDDDQQAARSLLLLQLLLLLCCVLQVCVPPVDHQPDNVCNLVSDPVRDDRVCSNPPVNDDGPVVSNVSSVVSSVVLSVCSVPDDCDPSNVVSSVVSSVSSVVSSVRSQVSCVVRPHDGGPPDDPPPPDPDDDDPDPPDDDDDDD

pLDDT: mean 90.67, std 15.32, range [40.97, 98.81]

Secondary structure (DSSP, 8-state):
-HHHHHHHHHHHHHHHHHHHHTS-GGGTSPPP-TTS--HHHHHHHHHHHHIIIIIIHHH-PPPSSGGGHHHH-TTTS-GGGGG-TTTS--HHHHHHHHHHHHHHHHHHHHHS---HHHHHHHHHHHHHHHHHHHHHHHHHHHTTPPPPTT------------------PPPP-

Radius of gyration: 19.55 Å; chains: 1; bounding box: 72×47×40 Å

InterPro domains:
  IPR024775 Hercynine oxygenase, DinB-like domain [PF12867] (8-116)
  IPR034660 DinB/YfiT-like putative metalloenzymes [G3DSA:1.20.120.450] (2-148)
  IPR034660 DinB/YfiT-like putative metalloenzymes [SSF109854] (2-133)

Sequence (173 aa):
MKDELLQELERTRQRTRALITSLPEAMLDVPYHPGVNPPLWEMGHSAFFYEVFVFNLLDGIASFNPAMDDLWDSFHIEHRDRWSRNLFPGREETLAYFDTVYDRVAERILSQSLDDRTLYLNRYAIFHQNMHIESMIWCRQTVGYTAPPDAKSIRRAPGEPVTGDASSRPDAG

Organism: NCBI:txid1420916